Protein AF-A0A1I0BND4-F1 (afdb_monomer)

InterPro domains:
  IPR012899 LTXXQ motif family protein [PF07813] (40-132)
  IPR012899 LTXXQ motif family protein [cd09916] (47-137)
  IPR052211 Cpx two-component system auxiliary protein [PTHR38102] (16-148)

Structure (mmCIF, N/CA/C/O backbone):
data_AF-A0A1I0BND4-F1
#
_entry.id   AF-A0A1I0BND4-F1
#
loop_
_atom_site.group_PDB
_atom_site.id
_atom_site.type_symbol
_atom_site.label_atom_id
_atom_site.label_alt_id
_atom_site.label_comp_id
_atom_site.label_asym_id
_atom_site.label_entity_id
_atom_site.label_seq_id
_atom_site.pdbx_PDB_ins_code
_atom_site.Cartn_x
_atom_site.Cartn_y
_atom_site.Cartn_z
_atom_site.occupancy
_atom_site.B_iso_or_equiv
_atom_site.auth_seq_id
_atom_site.auth_comp_id
_atom_site.auth_asym_id
_atom_site.auth_atom_id
_atom_site.pdbx_PDB_model_num
ATOM 1 N N . MET A 1 1 ? -29.023 11.614 -77.240 1.00 37.38 1 MET A N 1
ATOM 2 C CA . MET A 1 1 ? -27.931 11.184 -78.139 1.00 37.38 1 MET A CA 1
ATOM 3 C C . MET A 1 1 ? -26.670 10.952 -77.318 1.00 37.38 1 MET A C 1
ATOM 5 O O . MET A 1 1 ? -26.301 11.817 -76.537 1.00 37.38 1 MET A O 1
ATOM 9 N N . ASN A 1 2 ? -26.116 9.746 -77.464 1.00 41.25 2 ASN A N 1
ATOM 10 C CA . ASN A 1 2 ? -24.933 9.118 -76.857 1.00 41.25 2 ASN A CA 1
ATOM 11 C C . ASN A 1 2 ? -23.891 10.018 -76.188 1.00 41.25 2 ASN A C 1
ATOM 13 O O . ASN A 1 2 ? -23.375 10.899 -76.868 1.00 41.25 2 ASN A O 1
ATOM 17 N N . ARG A 1 3 ? -23.428 9.614 -74.988 1.00 43.03 3 ARG A N 1
ATOM 18 C CA . ARG A 1 3 ? -22.003 9.310 -74.692 1.00 43.03 3 ARG A CA 1
ATOM 19 C C . ARG A 1 3 ? -21.940 8.173 -73.655 1.00 43.03 3 ARG A C 1
ATOM 21 O O . ARG A 1 3 ? -22.439 8.327 -72.553 1.00 43.03 3 ARG A O 1
ATOM 28 N N . LEU A 1 4 ? -21.655 6.941 -74.079 1.00 47.56 4 LEU A N 1
ATOM 29 C CA . LEU A 1 4 ? -20.320 6.322 -74.171 1.00 47.56 4 LEU A CA 1
ATOM 30 C C . LEU A 1 4 ? -19.657 6.083 -72.806 1.00 47.56 4 LEU A C 1
ATOM 32 O O . LEU A 1 4 ? -19.003 6.951 -72.238 1.00 47.56 4 LEU A O 1
ATOM 36 N N . VAL A 1 5 ? -19.818 4.837 -72.359 1.00 50.41 5 VAL A N 1
ATOM 37 C CA . VAL A 1 5 ? -19.033 4.129 -71.345 1.00 50.41 5 VAL A CA 1
ATOM 38 C C . VAL A 1 5 ? -17.545 4.206 -71.689 1.00 50.41 5 VAL A C 1
ATOM 40 O O . VAL A 1 5 ? -17.165 3.860 -72.810 1.00 50.41 5 VAL A O 1
ATOM 43 N N . LYS A 1 6 ? -16.697 4.566 -70.717 1.00 53.81 6 LYS A N 1
ATOM 44 C CA . LYS A 1 6 ? -15.303 4.106 -70.670 1.00 53.81 6 LYS A CA 1
ATOM 45 C C . LYS A 1 6 ? -14.917 3.698 -69.251 1.00 53.81 6 LYS A C 1
ATOM 47 O O . LYS A 1 6 ? -15.245 4.356 -68.272 1.00 53.81 6 LYS A O 1
ATOM 52 N N . PHE A 1 7 ? -14.277 2.542 -69.228 1.00 48.72 7 PHE A N 1
ATOM 53 C CA . PHE A 1 7 ? -13.986 1.652 -68.123 1.00 48.72 7 PHE A CA 1
ATOM 54 C C . PHE A 1 7 ? -12.947 2.184 -67.124 1.00 48.72 7 PHE A C 1
ATOM 56 O O . PHE A 1 7 ? -11.954 2.790 -67.508 1.00 48.72 7 PHE A O 1
ATOM 63 N N . ALA A 1 8 ? -13.214 1.872 -65.853 1.00 46.59 8 ALA A N 1
ATOM 64 C CA . ALA A 1 8 ? -12.328 1.252 -64.865 1.00 46.59 8 ALA A CA 1
ATOM 65 C C . ALA A 1 8 ? -10.825 1.596 -64.869 1.00 46.59 8 ALA A C 1
ATOM 67 O O . ALA A 1 8 ? -10.080 1.169 -65.745 1.00 46.59 8 ALA A O 1
ATOM 68 N N . LEU A 1 9 ? -10.372 2.183 -63.757 1.00 44.44 9 LEU A N 1
ATOM 69 C CA . LEU A 1 9 ? -9.100 1.845 -63.109 1.00 44.44 9 LEU A CA 1
ATOM 70 C C . LEU A 1 9 ? -9.189 2.251 -61.629 1.00 44.44 9 LEU A C 1
ATOM 72 O O . LEU A 1 9 ? -9.041 3.415 -61.274 1.00 44.44 9 LEU A O 1
ATOM 76 N N . ILE A 1 10 ? -9.493 1.276 -60.772 1.00 52.19 10 ILE A N 1
ATOM 77 C CA . ILE A 1 10 ? -9.357 1.388 -59.317 1.00 52.19 10 ILE A CA 1
ATOM 78 C C . ILE A 1 10 ? -7.961 0.849 -58.988 1.00 52.19 10 ILE A C 1
ATOM 80 O O . ILE A 1 10 ? -7.744 -0.351 -59.172 1.00 52.19 10 ILE A O 1
ATOM 84 N N . PRO A 1 11 ? -7.000 1.663 -58.519 1.00 54.00 11 PRO A N 1
ATOM 85 C CA . PRO A 1 11 ? -5.817 1.118 -57.883 1.00 54.00 11 PRO A CA 1
ATOM 86 C C . PRO A 1 11 ? -6.214 0.584 -56.502 1.00 54.00 11 PRO A C 1
ATOM 88 O O . PRO A 1 11 ? -6.592 1.317 -55.591 1.00 54.00 11 PRO A O 1
ATOM 91 N N . THR A 1 12 ? -6.170 -0.739 -56.421 1.00 49.28 12 THR A N 1
ATOM 92 C CA . THR A 1 12 ? -6.198 -1.611 -55.247 1.00 49.28 12 THR A CA 1
ATOM 93 C C . THR A 1 12 ? -5.659 -0.956 -53.972 1.00 49.28 12 THR A C 1
ATOM 95 O O . THR A 1 12 ? -4.464 -0.679 -53.863 1.00 49.28 12 THR A O 1
ATOM 98 N N . ILE A 1 13 ? -6.535 -0.776 -52.981 1.00 58.84 13 ILE A N 1
ATOM 99 C CA . ILE A 1 13 ? -6.137 -0.502 -51.599 1.00 58.84 13 ILE A CA 1
ATOM 100 C C . ILE A 1 13 ? -5.416 -1.754 -51.107 1.00 58.84 13 ILE A C 1
ATOM 102 O O . ILE A 1 13 ? -6.009 -2.829 -51.026 1.00 58.84 13 ILE A O 1
ATOM 106 N N . LEU A 1 14 ? -4.123 -1.611 -50.830 1.00 46.97 14 LEU A N 1
ATOM 107 C CA . LEU A 1 14 ? -3.310 -2.610 -50.158 1.00 46.97 14 LEU A CA 1
ATOM 108 C C . LEU A 1 14 ? -3.936 -2.849 -48.778 1.00 46.97 14 LEU A C 1
ATOM 110 O O . LEU A 1 14 ? -3.736 -2.068 -47.851 1.00 46.97 14 LEU A O 1
ATOM 114 N N . THR A 1 15 ? -4.762 -3.886 -48.660 1.00 52.31 15 THR A N 1
ATOM 115 C CA . THR A 1 15 ? -5.324 -4.321 -47.384 1.00 52.31 15 THR A CA 1
ATOM 116 C C . THR A 1 15 ? -4.169 -4.809 -46.527 1.00 52.31 15 THR A C 1
ATOM 118 O O . THR A 1 15 ? -3.663 -5.917 -46.724 1.00 52.31 15 THR A O 1
ATOM 121 N N . THR A 1 16 ? -3.717 -3.975 -45.595 1.00 57.38 16 THR A N 1
ATOM 122 C CA . THR A 1 16 ? -2.862 -4.434 -44.511 1.00 57.38 16 THR A CA 1
ATOM 123 C C . THR A 1 16 ? -3.662 -5.459 -43.726 1.00 57.38 16 THR A C 1
ATOM 125 O O . THR A 1 16 ? -4.674 -5.153 -43.096 1.00 57.38 16 THR A O 1
ATOM 128 N N . LEU A 1 17 ? -3.230 -6.712 -43.828 1.00 49.19 17 LEU A N 1
ATOM 129 C CA . LEU A 1 17 ? -3.705 -7.789 -42.985 1.00 49.19 17 LEU A CA 1
ATOM 130 C C . LEU A 1 17 ? -3.295 -7.425 -41.554 1.00 49.19 17 LEU A C 1
ATOM 132 O O . LEU A 1 17 ? -2.153 -7.628 -41.144 1.00 49.19 17 LEU A O 1
ATOM 136 N N . THR A 1 18 ? -4.202 -6.799 -40.812 1.00 41.00 18 THR A N 1
ATOM 137 C CA . THR A 1 18 ? -4.052 -6.625 -39.373 1.00 41.00 18 THR A CA 1
ATOM 138 C C . THR A 1 18 ? -4.087 -8.013 -38.755 1.00 41.00 18 THR A C 1
ATOM 140 O O . THR A 1 18 ? -5.145 -8.623 -38.606 1.00 41.00 18 THR A O 1
ATOM 143 N N . PHE A 1 19 ? -2.908 -8.537 -38.441 1.00 41.75 19 PHE A N 1
ATOM 144 C CA . PHE A 1 19 ? -2.756 -9.746 -37.655 1.00 41.75 19 PHE A CA 1
ATOM 145 C C . PHE A 1 19 ? -3.067 -9.386 -36.197 1.00 41.75 19 PHE A C 1
ATOM 147 O O . PHE A 1 19 ? -2.197 -8.951 -35.446 1.00 41.75 19 PHE A O 1
ATOM 154 N N . SER A 1 20 ? -4.337 -9.486 -35.805 1.00 46.47 20 SER A N 1
ATOM 155 C CA . SER A 1 20 ? -4.718 -9.433 -34.396 1.00 46.47 20 SER A CA 1
ATOM 156 C C . SER A 1 20 ? -4.291 -10.743 -33.739 1.00 46.47 20 SER A C 1
ATOM 158 O O . SER A 1 20 ? -5.003 -11.740 -33.804 1.00 46.47 20 SER A O 1
ATOM 160 N N . VAL A 1 21 ? -3.123 -10.744 -33.094 1.00 43.16 21 VAL A N 1
ATOM 161 C CA . VAL A 1 21 ? -2.824 -11.737 -32.057 1.00 43.16 21 VAL A CA 1
ATOM 162 C C . VAL A 1 21 ? -3.738 -11.417 -30.881 1.00 43.16 21 VAL A C 1
ATOM 164 O O . VAL A 1 21 ? -3.447 -10.523 -30.089 1.00 43.16 21 VAL A O 1
ATOM 167 N N . LEU A 1 22 ? -4.858 -12.132 -30.763 1.00 44.25 22 LEU A N 1
ATOM 168 C CA . LEU A 1 22 ? -5.461 -12.327 -29.452 1.00 44.25 22 LEU A CA 1
ATOM 169 C C . LEU A 1 22 ? -4.547 -13.287 -28.697 1.00 44.25 22 LEU A C 1
ATOM 171 O O . LEU A 1 22 ? -4.604 -14.501 -28.871 1.00 44.25 22 LEU A O 1
ATOM 175 N N . ALA A 1 23 ? -3.658 -12.719 -27.887 1.00 45.69 23 ALA A N 1
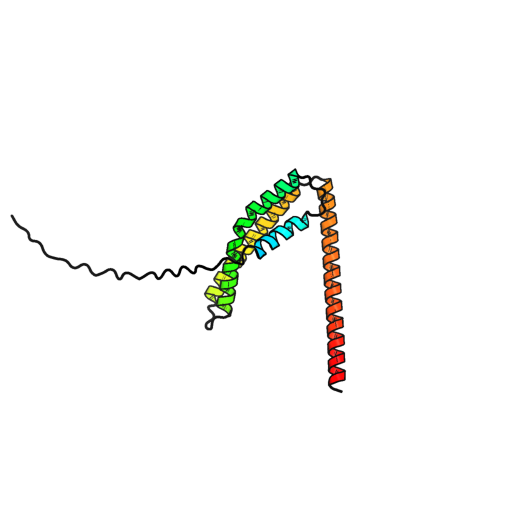ATOM 176 C CA . ALA A 1 23 ? -3.039 -13.462 -26.810 1.00 45.69 23 ALA A CA 1
ATOM 177 C C . ALA A 1 23 ? -4.139 -13.724 -25.776 1.00 45.69 23 ALA A C 1
ATOM 179 O O . ALA A 1 23 ? -4.435 -12.885 -24.928 1.00 45.69 23 ALA A O 1
ATOM 180 N N . GLU A 1 24 ? -4.779 -14.879 -25.893 1.00 41.66 24 GLU A N 1
ATOM 181 C CA . GLU A 1 24 ? -5.600 -15.456 -24.840 1.00 41.66 24 GLU A CA 1
ATOM 182 C C . GLU A 1 24 ? -4.634 -15.890 -23.731 1.00 41.66 24 GLU A C 1
ATOM 184 O O . GLU A 1 24 ? -4.078 -16.985 -23.727 1.00 41.66 24 GLU A O 1
ATOM 189 N N . THR A 1 25 ? -4.292 -14.952 -22.848 1.00 40.81 25 THR A N 1
ATOM 190 C CA . THR A 1 25 ? -3.496 -15.269 -21.667 1.00 40.81 25 THR A CA 1
ATOM 191 C C . THR A 1 25 ? -4.434 -15.805 -20.603 1.00 40.81 25 THR A C 1
ATOM 193 O O . THR A 1 25 ? -5.203 -15.038 -20.018 1.00 40.81 25 THR A O 1
ATOM 196 N N . ASP A 1 26 ? -4.332 -17.104 -20.335 1.00 39.91 26 ASP A N 1
ATOM 197 C CA . ASP A 1 26 ? -4.921 -17.756 -19.172 1.00 39.91 26 ASP A CA 1
ATOM 198 C C . ASP A 1 26 ? -4.649 -16.935 -17.907 1.00 39.91 26 ASP A C 1
ATOM 200 O O . ASP A 1 26 ? -3.520 -16.801 -17.417 1.00 39.91 26 ASP A O 1
ATOM 204 N N . ASN A 1 27 ? -5.716 -16.337 -17.382 1.00 46.84 27 ASN A N 1
ATOM 205 C CA . ASN A 1 27 ? -5.679 -15.383 -16.286 1.00 46.84 27 ASN A CA 1
ATOM 206 C C . ASN A 1 27 ? -5.619 -16.094 -14.921 1.00 46.84 27 ASN A C 1
ATOM 208 O O . ASN A 1 27 ? -6.435 -15.867 -14.037 1.00 46.84 27 ASN A O 1
ATOM 212 N N . MET A 1 28 ? -4.641 -16.978 -14.732 1.00 40.59 28 MET A N 1
ATOM 213 C CA . MET A 1 28 ? -4.466 -17.799 -13.521 1.00 40.59 28 MET A CA 1
ATOM 214 C C . MET A 1 28 ? -3.491 -17.165 -12.502 1.00 40.59 28 MET A C 1
ATOM 216 O O . MET A 1 28 ? -2.734 -17.854 -11.819 1.00 40.59 28 MET A O 1
ATOM 220 N N . GLY A 1 29 ? -3.470 -15.829 -12.399 1.00 44.16 29 GLY A N 1
ATOM 221 C CA . GLY A 1 29 ? -2.564 -15.091 -11.498 1.00 44.16 29 GLY A CA 1
ATOM 222 C C . GLY A 1 29 ? -3.178 -13.906 -10.743 1.00 44.16 29 GLY A C 1
ATOM 223 O O . GLY A 1 29 ? -2.551 -13.387 -9.817 1.00 44.16 29 GLY A O 1
ATOM 224 N N . VAL A 1 30 ? -4.395 -13.486 -11.098 1.00 45.50 30 VAL A N 1
ATOM 225 C CA . VAL A 1 30 ? -5.028 -12.255 -10.590 1.00 45.50 30 VAL A CA 1
ATOM 226 C C . VAL A 1 30 ? -5.588 -12.410 -9.172 1.00 45.50 30 VAL A C 1
ATOM 228 O O . VAL A 1 30 ? -5.419 -11.510 -8.342 1.00 45.50 30 VAL A O 1
ATOM 231 N N . ASP A 1 31 ? -6.127 -13.582 -8.829 1.00 47.31 31 ASP A N 1
ATOM 232 C CA . ASP A 1 31 ? -6.753 -13.814 -7.519 1.00 47.31 31 ASP A CA 1
ATOM 233 C C . ASP A 1 31 ? -5.790 -13.621 -6.346 1.00 47.31 31 ASP A C 1
ATOM 235 O O . ASP A 1 31 ? -6.129 -13.031 -5.316 1.00 47.31 31 ASP A O 1
ATOM 239 N N . ARG A 1 32 ? -4.536 -14.057 -6.501 1.00 49.28 32 ARG A N 1
ATOM 240 C CA . ARG A 1 32 ? -3.580 -14.110 -5.386 1.00 49.28 32 ARG A CA 1
ATOM 241 C C . ARG A 1 32 ? -3.097 -12.724 -4.936 1.00 49.28 32 ARG A C 1
ATOM 243 O O . ARG A 1 32 ? -2.586 -12.588 -3.821 1.00 49.28 32 ARG A O 1
ATOM 250 N N . GLN A 1 33 ? -3.212 -11.697 -5.781 1.00 47.31 33 GLN A N 1
ATOM 251 C CA . GLN A 1 33 ? -2.605 -10.384 -5.536 1.00 47.31 33 GLN A CA 1
ATOM 252 C C . GLN A 1 33 ? -3.622 -9.304 -5.146 1.00 47.31 33 GLN A C 1
ATOM 254 O O . GLN A 1 33 ? -3.303 -8.506 -4.257 1.00 47.31 33 GLN A O 1
ATOM 259 N N . ILE A 1 34 ? -4.844 -9.354 -5.696 1.00 48.81 34 ILE A N 1
ATOM 260 C CA . ILE A 1 34 ? -5.994 -8.567 -5.210 1.00 48.81 34 ILE A CA 1
ATOM 261 C C . ILE A 1 34 ? -6.246 -8.893 -3.732 1.00 48.81 34 ILE A C 1
ATOM 263 O O . ILE A 1 34 ? -6.259 -7.994 -2.885 1.00 48.81 34 ILE A O 1
ATOM 267 N N . HIS A 1 35 ? -6.257 -10.186 -3.389 1.00 50.38 35 HIS A N 1
ATOM 268 C CA . HIS A 1 35 ? -6.411 -10.649 -2.009 1.00 50.38 35 HIS A CA 1
ATOM 269 C C . HIS A 1 35 ? -5.329 -10.087 -1.067 1.00 50.38 35 HIS A C 1
ATOM 271 O O . HIS A 1 35 ? -5.615 -9.727 0.072 1.00 50.38 35 HIS A O 1
ATOM 277 N N . LYS A 1 36 ? -4.071 -9.929 -1.511 1.00 52.25 36 LYS A N 1
ATOM 278 C CA . LYS A 1 36 ? -2.984 -9.430 -0.639 1.00 52.25 36 LYS A CA 1
ATOM 279 C C . LYS A 1 36 ? -3.122 -7.952 -0.257 1.00 52.25 36 LYS A C 1
ATOM 281 O O . LYS A 1 36 ? -2.670 -7.574 0.828 1.00 52.25 36 LYS A O 1
ATOM 286 N N . HIS A 1 37 ? -3.677 -7.106 -1.128 1.00 53.44 37 HIS A N 1
ATOM 287 C CA . HIS A 1 37 ? -3.854 -5.677 -0.832 1.00 53.44 37 HIS A CA 1
ATOM 288 C C . HIS A 1 37 ? -5.077 -5.412 0.045 1.00 53.44 37 HIS A C 1
ATOM 290 O O . HIS A 1 37 ? -4.965 -4.613 0.980 1.00 53.44 37 HIS A O 1
ATOM 296 N N . GLN A 1 38 ? -6.176 -6.124 -0.217 1.00 55.62 38 GLN A N 1
ATOM 297 C CA . GLN A 1 38 ? -7.412 -6.103 0.571 1.00 55.62 38 GLN A CA 1
ATOM 298 C C . GLN A 1 38 ? -7.128 -6.446 2.037 1.00 55.62 38 GLN A C 1
ATOM 300 O O . GLN A 1 38 ? -7.283 -5.620 2.938 1.00 55.62 38 GLN A O 1
ATOM 305 N N . VAL A 1 39 ? -6.454 -7.580 2.230 1.00 58.50 39 VAL A N 1
ATOM 306 C CA . VAL A 1 39 ? -6.077 -8.115 3.540 1.00 58.50 39 VAL A CA 1
ATOM 307 C C . VAL A 1 39 ? -5.197 -7.154 4.355 1.00 58.50 39 VAL A C 1
ATOM 309 O O . VAL A 1 39 ? -5.150 -7.239 5.582 1.00 58.50 39 VAL A O 1
ATOM 312 N N . LYS A 1 40 ? -4.481 -6.212 3.723 1.00 70.06 40 LYS A N 1
ATOM 313 C CA . LYS A 1 40 ? -3.640 -5.246 4.450 1.00 70.06 40 LYS A CA 1
ATOM 314 C C . LYS A 1 40 ? -4.439 -4.082 5.043 1.00 70.06 40 LYS A C 1
ATOM 316 O O . LYS A 1 40 ? -3.995 -3.537 6.053 1.00 70.06 40 LYS A O 1
ATOM 321 N N . ILE A 1 41 ? -5.546 -3.672 4.420 1.00 73.69 41 ILE A N 1
ATOM 322 C CA . ILE A 1 41 ? -6.419 -2.624 4.973 1.00 73.69 41 ILE A CA 1
ATOM 323 C C . ILE A 1 41 ? -7.282 -3.219 6.082 1.00 73.69 41 ILE A C 1
ATOM 325 O O . ILE A 1 41 ? -7.295 -2.658 7.175 1.00 73.69 41 ILE A O 1
ATOM 329 N N . ASP A 1 42 ? -7.849 -4.405 5.863 1.00 72.75 42 ASP A N 1
ATOM 330 C CA . ASP A 1 42 ? -8.641 -5.116 6.874 1.00 72.75 42 ASP A CA 1
ATOM 331 C C . ASP A 1 42 ? -7.840 -5.343 8.158 1.00 72.75 42 ASP A C 1
ATOM 333 O O . ASP A 1 42 ? -8.273 -5.001 9.256 1.00 72.75 42 ASP A O 1
ATOM 337 N N . ARG A 1 43 ? -6.590 -5.808 8.030 1.00 78.25 43 ARG A N 1
ATOM 338 C CA . ARG A 1 43 ? -5.691 -5.981 9.183 1.00 78.25 43 ARG A CA 1
ATOM 339 C C . ARG A 1 43 ? -5.333 -4.682 9.904 1.00 78.25 43 ARG A C 1
ATOM 341 O O . ARG A 1 43 ? -4.874 -4.751 11.040 1.00 78.25 43 ARG A O 1
ATOM 348 N N . MET A 1 44 ? -5.456 -3.519 9.262 1.00 81.12 44 MET A N 1
ATOM 349 C CA . MET A 1 44 ? -5.150 -2.237 9.903 1.00 81.12 44 MET A CA 1
ATOM 350 C C . MET A 1 44 ? -6.218 -1.887 10.944 1.00 81.12 44 MET A C 1
ATOM 352 O O . MET A 1 44 ? -5.870 -1.435 12.032 1.00 81.12 44 MET A O 1
ATOM 356 N N . PHE A 1 45 ? -7.485 -2.155 10.629 1.00 80.50 45 PHE A N 1
ATOM 357 C CA . PHE A 1 45 ? -8.625 -1.932 11.522 1.00 80.50 45 PHE A CA 1
ATOM 358 C C . PHE A 1 45 ? -8.990 -3.172 12.353 1.00 80.50 45 PHE A C 1
ATOM 360 O O . PHE A 1 45 ? -9.763 -3.076 13.302 1.00 80.50 45 PHE A O 1
ATOM 367 N N . ALA A 1 46 ? -8.392 -4.328 12.053 1.00 72.19 46 ALA A N 1
ATOM 368 C CA . ALA A 1 46 ? -8.503 -5.521 12.881 1.00 72.19 46 ALA A CA 1
ATOM 369 C C . ALA A 1 46 ? -7.999 -5.251 14.309 1.00 72.19 46 ALA A C 1
ATOM 371 O O . ALA A 1 46 ? -6.890 -4.733 14.498 1.00 72.19 46 ALA A O 1
ATOM 372 N N . GLY A 1 47 ? -8.814 -5.641 15.291 1.00 74.12 47 GLY A N 1
ATOM 373 C CA . GLY A 1 47 ? -8.593 -5.390 16.717 1.00 74.12 47 GLY A CA 1
ATOM 374 C C . GLY A 1 47 ? -9.434 -4.244 17.284 1.00 74.12 47 GLY A C 1
ATOM 375 O O . GLY A 1 47 ? -9.498 -4.106 18.499 1.00 74.12 47 GLY A O 1
ATOM 376 N N . LEU A 1 48 ? -10.108 -3.462 16.434 1.00 83.19 48 LEU A N 1
ATOM 377 C CA . LEU A 1 48 ? -11.174 -2.569 16.882 1.00 83.19 48 LEU A CA 1
ATOM 378 C C . LEU A 1 48 ? -12.459 -3.373 17.103 1.00 83.19 48 LEU A C 1
ATOM 380 O O . LEU A 1 48 ? -12.789 -4.253 16.303 1.00 83.19 48 LEU A O 1
ATOM 384 N N . ASN A 1 49 ? -13.211 -3.030 18.149 1.00 82.94 49 ASN A N 1
ATOM 385 C CA . ASN A 1 49 ? -14.565 -3.541 18.375 1.00 82.94 49 ASN A CA 1
ATOM 386 C C . ASN A 1 49 ? -15.535 -2.863 17.393 1.00 82.94 49 ASN A C 1
ATOM 388 O O . ASN A 1 49 ? -16.313 -1.993 17.779 1.00 82.94 49 ASN A O 1
ATOM 392 N N . LEU A 1 50 ? -15.406 -3.190 16.104 1.00 85.81 50 LEU A N 1
ATOM 393 C CA . LEU A 1 50 ? -16.267 -2.678 15.039 1.00 85.81 50 LEU A CA 1
ATOM 394 C C . LEU A 1 50 ? -17.640 -3.342 15.115 1.00 85.81 50 LEU A C 1
ATOM 396 O O . LEU A 1 50 ? -17.718 -4.560 15.301 1.00 85.81 50 LEU A O 1
ATOM 400 N N . THR A 1 51 ? -18.698 -2.559 14.912 1.00 87.25 51 THR A N 1
ATOM 401 C CA . THR A 1 51 ? -20.049 -3.110 14.753 1.00 87.25 51 THR A CA 1
ATOM 402 C C . THR A 1 51 ? -20.159 -3.880 13.435 1.00 87.25 51 THR A C 1
ATOM 404 O O . THR A 1 51 ? -19.334 -3.711 12.528 1.00 87.25 51 THR A O 1
ATOM 407 N N . GLU A 1 52 ? -21.166 -4.741 13.306 1.00 86.62 52 GLU A N 1
ATOM 408 C CA . GLU A 1 52 ? -21.377 -5.497 12.066 1.00 86.62 52 GLU A CA 1
ATOM 409 C C . GLU A 1 52 ? -21.690 -4.565 10.886 1.00 86.62 52 GLU A C 1
ATOM 411 O O . GLU A 1 52 ? -21.183 -4.774 9.784 1.00 86.62 52 GLU A O 1
ATOM 416 N N . GLU A 1 53 ? -22.403 -3.464 11.130 1.00 87.69 53 GLU A N 1
ATOM 417 C CA . GLU A 1 53 ? -22.682 -2.433 10.127 1.00 87.69 53 GLU A CA 1
ATOM 418 C C . GLU A 1 53 ? -21.391 -1.737 9.671 1.00 87.69 53 GLU A C 1
ATOM 420 O O . GLU A 1 53 ? -21.170 -1.555 8.472 1.00 87.69 53 GLU A O 1
ATOM 425 N N . GLN A 1 54 ? -20.493 -1.401 10.608 1.00 86.44 54 GLN A N 1
ATOM 426 C CA . GLN A 1 54 ? -19.185 -0.824 10.280 1.00 86.44 54 GLN A CA 1
ATOM 427 C C . GLN A 1 54 ? -18.348 -1.801 9.444 1.00 86.44 54 GLN A C 1
ATOM 429 O O . GLN A 1 54 ? -17.747 -1.397 8.450 1.00 86.44 54 GLN A O 1
ATOM 434 N N . LYS A 1 55 ? -18.318 -3.092 9.801 1.00 87.31 55 LYS A N 1
ATOM 435 C CA . LYS A 1 55 ? -17.581 -4.116 9.041 1.00 87.31 55 LYS A CA 1
ATOM 436 C C . LYS A 1 55 ? -18.119 -4.270 7.620 1.00 87.31 55 LYS A C 1
ATOM 438 O O . LYS A 1 55 ? -17.324 -4.336 6.683 1.00 87.31 55 LYS A O 1
ATOM 443 N N . GLN A 1 56 ? -19.442 -4.297 7.453 1.00 87.25 56 GLN A N 1
ATOM 444 C CA . GLN A 1 56 ? -20.079 -4.384 6.138 1.00 87.25 56 GLN A CA 1
ATOM 445 C C . GLN A 1 56 ? -19.770 -3.153 5.280 1.00 87.25 56 GLN A C 1
ATOM 447 O O . GLN A 1 56 ? -19.339 -3.306 4.137 1.00 87.25 56 GLN A O 1
ATOM 452 N N . ALA A 1 57 ? -19.894 -1.946 5.843 1.00 86.38 57 ALA A N 1
ATOM 453 C CA . ALA A 1 57 ? -19.563 -0.704 5.144 1.00 86.38 57 ALA A CA 1
ATOM 454 C C . ALA A 1 57 ? -18.089 -0.669 4.707 1.00 86.38 57 ALA A C 1
ATOM 456 O O . ALA A 1 57 ? -17.780 -0.343 3.562 1.00 86.38 57 ALA A O 1
ATOM 457 N N . ILE A 1 58 ? -17.172 -1.070 5.592 1.00 87.00 58 ILE A N 1
ATOM 458 C CA . ILE A 1 58 ? -15.739 -1.146 5.287 1.00 87.00 58 ILE A CA 1
ATOM 459 C C . ILE A 1 58 ? -15.472 -2.167 4.175 1.00 87.00 58 ILE A C 1
ATOM 461 O O . ILE A 1 58 ? -14.742 -1.864 3.232 1.00 87.00 58 ILE A O 1
ATOM 465 N N . SER A 1 59 ? -16.071 -3.357 4.254 1.00 85.75 59 SER A N 1
ATOM 466 C CA . SER A 1 59 ? -15.897 -4.402 3.241 1.00 85.75 59 SER A CA 1
ATOM 467 C C . SER A 1 59 ? -16.381 -3.945 1.862 1.00 85.75 59 SER A C 1
ATOM 469 O O . SER A 1 59 ? -15.653 -4.107 0.881 1.00 85.75 59 SER A O 1
ATOM 471 N N . ALA A 1 60 ? -17.545 -3.290 1.795 1.00 86.12 60 ALA A N 1
ATOM 472 C CA . ALA A 1 60 ? -18.094 -2.739 0.559 1.00 86.12 60 ALA A CA 1
ATOM 473 C C . ALA A 1 60 ? -17.172 -1.672 -0.061 1.00 86.12 60 ALA A C 1
ATOM 475 O O . ALA A 1 60 ? -16.807 -1.787 -1.232 1.00 86.12 60 ALA A O 1
ATOM 476 N N . LEU A 1 61 ? -16.705 -0.701 0.739 1.00 84.38 61 LEU A N 1
ATOM 477 C CA . LEU A 1 61 ? -15.767 0.344 0.291 1.00 84.38 61 LEU A CA 1
ATOM 478 C C . LEU A 1 61 ? -14.455 -0.237 -0.255 1.00 84.38 61 LEU A C 1
ATOM 480 O O . LEU A 1 61 ? -13.846 0.296 -1.186 1.00 84.38 61 LEU A O 1
ATOM 484 N N . ILE A 1 62 ? -13.990 -1.334 0.341 1.00 82.62 62 ILE A N 1
ATOM 485 C CA . ILE A 1 62 ? -12.769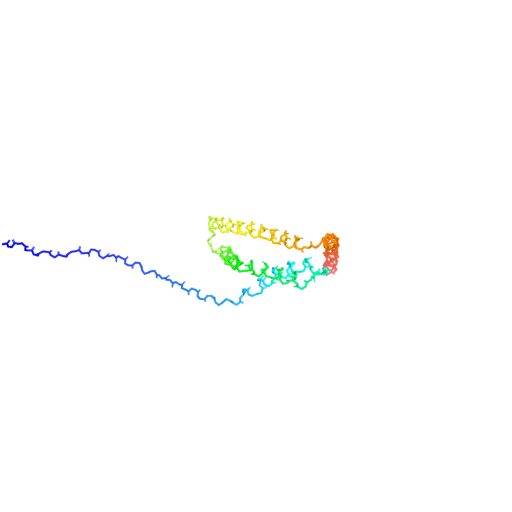 -2.013 -0.081 1.00 82.62 62 ILE A CA 1
ATOM 486 C C . ILE A 1 62 ? -12.998 -2.804 -1.378 1.00 82.62 62 ILE A C 1
ATOM 488 O O . ILE A 1 62 ? -12.134 -2.780 -2.259 1.00 82.62 62 ILE A O 1
ATOM 492 N N . GLN A 1 63 ? -14.125 -3.509 -1.504 1.00 79.88 63 GLN A N 1
ATOM 493 C CA . GLN A 1 63 ? -14.470 -4.284 -2.700 1.00 79.88 63 GLN A CA 1
ATOM 494 C C . GLN A 1 63 ? -14.670 -3.393 -3.928 1.00 79.88 63 GLN A C 1
ATOM 496 O O . GLN A 1 63 ? -14.127 -3.706 -4.987 1.00 79.88 63 GLN A O 1
ATOM 501 N N . GLU A 1 64 ? -15.352 -2.255 -3.778 1.00 78.38 64 GLU A N 1
ATOM 502 C CA . GLU A 1 64 ? -15.549 -1.278 -4.855 1.00 78.38 64 GLU A CA 1
ATOM 503 C C . GLU A 1 64 ? -14.210 -0.874 -5.500 1.00 78.38 64 GLU A C 1
ATOM 505 O O . GLU A 1 64 ? -14.064 -0.859 -6.723 1.00 78.38 64 GLU A O 1
ATOM 510 N N . ARG A 1 65 ? -13.179 -0.657 -4.673 1.00 72.94 65 ARG A N 1
ATOM 511 C CA . ARG A 1 65 ? -11.844 -0.207 -5.109 1.00 72.94 65 ARG A CA 1
ATOM 512 C C . ARG A 1 65 ? -10.901 -1.335 -5.532 1.00 72.94 65 ARG A C 1
ATOM 514 O O . ARG A 1 65 ? -9.820 -1.066 -6.060 1.00 72.94 65 ARG A O 1
ATOM 521 N N . ALA A 1 66 ? -11.265 -2.597 -5.309 1.00 68.94 66 ALA A N 1
ATOM 522 C CA . ALA A 1 66 ? -10.445 -3.746 -5.698 1.00 68.94 66 ALA A CA 1
ATOM 523 C C . ALA A 1 66 ? -10.447 -3.977 -7.222 1.00 68.94 66 ALA A C 1
ATOM 525 O O . ALA A 1 66 ? -9.448 -4.433 -7.781 1.00 68.94 66 ALA A O 1
ATOM 526 N N . THR A 1 67 ? -11.529 -3.596 -7.904 1.00 61.75 67 THR A N 1
ATOM 527 C CA . THR A 1 67 ? -11.740 -3.817 -9.347 1.00 61.75 67 THR A CA 1
ATOM 528 C C . THR A 1 67 ? -10.755 -3.053 -10.248 1.00 61.75 67 THR A C 1
ATOM 530 O O . THR A 1 67 ? -10.456 -3.496 -11.355 1.00 61.75 67 THR A O 1
ATOM 533 N N . GLN A 1 68 ? -10.157 -1.960 -9.762 1.00 60.38 68 GLN A N 1
ATOM 534 C CA . GLN A 1 68 ? -9.246 -1.097 -10.531 1.00 60.38 68 GLN A CA 1
ATOM 535 C C . GLN A 1 68 ? -7.771 -1.568 -10.536 1.00 60.38 68 GLN A C 1
ATOM 537 O O . GLN A 1 68 ? -6.912 -0.945 -11.162 1.00 60.38 68 GLN A O 1
ATOM 542 N N . GLN A 1 69 ? -7.424 -2.669 -9.853 1.00 60.50 69 GLN A N 1
ATOM 543 C CA . GLN A 1 69 ? -6.019 -3.078 -9.653 1.00 60.50 69 GLN A CA 1
ATOM 544 C C . GLN A 1 69 ? -5.400 -3.946 -10.768 1.00 60.50 69 GLN A C 1
ATOM 546 O O . GLN A 1 69 ? -4.176 -4.118 -10.772 1.00 60.50 69 GLN A O 1
ATOM 551 N N . ASN A 1 70 ? -6.186 -4.451 -11.724 1.00 58.62 70 ASN A N 1
ATOM 552 C CA . ASN A 1 70 ? -5.729 -5.444 -12.713 1.00 58.62 70 ASN A CA 1
ATOM 553 C C . ASN A 1 70 ? -4.629 -4.942 -13.663 1.00 58.62 70 ASN A C 1
ATOM 555 O O . ASN A 1 70 ? -3.703 -5.684 -13.978 1.00 58.62 70 ASN A O 1
ATOM 559 N N . GLN A 1 71 ? -4.635 -3.654 -14.010 1.00 61.16 71 GLN A N 1
ATOM 560 C CA . GLN A 1 71 ? -3.697 -3.057 -14.973 1.00 61.16 71 GLN A CA 1
ATOM 561 C C . GLN A 1 71 ? -2.215 -3.071 -14.524 1.00 61.16 71 GLN A C 1
ATOM 563 O O . GLN A 1 71 ? -1.331 -2.699 -15.285 1.00 61.16 71 GLN A O 1
ATOM 568 N N . GLN A 1 72 ? -1.896 -3.430 -13.270 1.00 63.22 72 GLN A N 1
ATOM 569 C CA . GLN A 1 72 ? -0.519 -3.378 -12.747 1.00 63.22 72 GLN A CA 1
ATOM 570 C C . GLN A 1 72 ? 0.363 -4.551 -13.196 1.00 63.22 72 GLN A C 1
ATOM 572 O O . GLN A 1 72 ? 1.590 -4.412 -13.261 1.00 63.22 72 GLN A O 1
ATOM 577 N N . LEU A 1 73 ? -0.234 -5.727 -13.401 1.00 63.88 73 LEU A N 1
ATOM 578 C CA . LEU A 1 73 ? 0.522 -6.930 -13.752 1.00 63.88 73 LEU A CA 1
ATOM 579 C C . LEU A 1 73 ? 1.110 -6.801 -15.154 1.00 63.88 73 LEU A C 1
ATOM 581 O O . LEU A 1 73 ? 2.269 -7.159 -15.361 1.00 63.88 73 LEU A O 1
ATOM 585 N N . ASP A 1 74 ? 0.355 -6.189 -16.058 1.00 71.38 74 ASP A N 1
ATOM 586 C CA . ASP A 1 74 ? 0.740 -6.029 -17.455 1.00 71.38 74 ASP A CA 1
ATOM 587 C C . ASP A 1 74 ? 1.927 -5.070 -17.596 1.00 71.38 74 ASP A C 1
ATOM 589 O O . ASP A 1 74 ? 2.908 -5.395 -18.262 1.00 71.38 74 ASP A O 1
ATOM 593 N N . THR A 1 75 ? 1.933 -3.952 -16.858 1.00 75.62 75 THR A N 1
ATOM 594 C CA . THR A 1 75 ? 3.067 -3.010 -16.867 1.00 75.62 75 THR A CA 1
ATOM 595 C C . THR A 1 75 ? 4.346 -3.624 -16.292 1.00 75.62 75 THR A C 1
ATOM 597 O O . THR A 1 75 ? 5.432 -3.369 -16.802 1.00 75.62 75 THR A O 1
ATOM 600 N N . ARG A 1 76 ? 4.257 -4.445 -15.231 1.00 80.44 76 ARG A N 1
ATOM 601 C CA . ARG A 1 76 ? 5.450 -5.110 -14.667 1.00 80.44 76 ARG A CA 1
ATOM 602 C C . ARG A 1 76 ? 6.047 -6.116 -15.644 1.00 80.44 76 ARG A C 1
ATOM 604 O O . ARG A 1 76 ? 7.254 -6.085 -15.854 1.00 80.44 76 ARG A O 1
ATOM 611 N N . LYS A 1 77 ? 5.204 -6.948 -16.261 1.00 84.31 77 LYS A N 1
ATOM 612 C CA . LYS A 1 77 ? 5.631 -7.907 -17.286 1.00 84.31 77 LYS A CA 1
ATOM 613 C C . LYS A 1 77 ? 6.263 -7.198 -18.485 1.00 84.31 77 LYS A C 1
ATOM 615 O O . LYS A 1 77 ? 7.289 -7.651 -18.975 1.00 84.31 77 LYS A O 1
ATOM 620 N N . ALA A 1 78 ? 5.701 -6.067 -18.918 1.00 84.56 78 ALA A N 1
ATOM 621 C CA . ALA A 1 78 ? 6.262 -5.269 -20.008 1.00 84.56 78 ALA A CA 1
ATOM 622 C C . ALA A 1 78 ? 7.662 -4.723 -19.674 1.00 84.56 78 ALA A C 1
ATOM 624 O O . ALA A 1 78 ? 8.569 -4.817 -20.497 1.00 84.56 78 ALA A O 1
ATOM 625 N N . ILE A 1 79 ? 7.863 -4.212 -18.453 1.00 86.50 79 ILE A N 1
ATOM 626 C CA . ILE A 1 79 ? 9.180 -3.744 -17.991 1.00 86.50 79 ILE A CA 1
ATOM 627 C C . ILE A 1 79 ? 10.181 -4.906 -17.914 1.00 86.50 79 ILE A C 1
ATOM 629 O O . ILE A 1 79 ? 11.309 -4.767 -18.383 1.00 86.50 79 ILE A O 1
ATOM 633 N N . GLU A 1 80 ? 9.782 -6.051 -17.352 1.00 88.12 80 GLU A N 1
ATOM 634 C CA . GLU A 1 80 ? 10.635 -7.248 -17.277 1.00 88.12 80 GLU A CA 1
ATOM 635 C C . GLU A 1 80 ? 11.017 -7.756 -18.673 1.00 88.12 80 GLU A C 1
ATOM 637 O O . GLU A 1 80 ? 12.187 -8.032 -18.932 1.00 88.12 80 GLU A O 1
ATOM 642 N N . SER A 1 81 ? 10.061 -7.798 -19.603 1.00 89.12 81 SER A N 1
ATOM 643 C CA . SER A 1 81 ? 10.310 -8.184 -20.993 1.00 89.12 81 SER A CA 1
ATOM 644 C C . SER A 1 81 ? 11.261 -7.222 -21.703 1.00 89.12 81 SER A C 1
ATOM 646 O O . SER A 1 81 ? 12.085 -7.667 -22.498 1.00 89.12 81 SER A O 1
ATOM 648 N N . LEU A 1 82 ? 11.160 -5.916 -21.438 1.00 91.06 82 LEU A N 1
ATOM 649 C CA . LEU A 1 82 ? 12.065 -4.922 -22.012 1.00 91.06 82 LEU A CA 1
ATOM 650 C C . LEU A 1 82 ? 13.488 -5.076 -21.459 1.00 91.06 82 LEU A C 1
ATOM 652 O O . LEU A 1 82 ? 14.453 -4.986 -22.215 1.00 91.06 82 LEU A O 1
ATOM 656 N N . ALA A 1 83 ? 13.622 -5.363 -20.162 1.00 90.19 83 ALA A N 1
ATOM 657 C CA . ALA A 1 83 ? 14.914 -5.577 -19.511 1.00 90.19 83 ALA A CA 1
ATOM 658 C C . ALA A 1 83 ? 15.639 -6.841 -20.006 1.00 90.19 83 ALA A C 1
ATOM 660 O O . ALA A 1 83 ? 16.865 -6.863 -20.045 1.00 90.19 83 ALA A O 1
ATOM 661 N N . LEU A 1 84 ? 14.891 -7.881 -20.385 1.00 92.81 84 LEU A N 1
ATOM 662 C CA . LEU A 1 84 ? 15.432 -9.136 -20.920 1.00 92.81 84 LEU A CA 1
ATOM 663 C C . LEU A 1 84 ? 15.581 -9.132 -22.451 1.00 92.81 84 LEU A C 1
ATOM 665 O O . LEU A 1 84 ? 15.970 -10.144 -23.032 1.00 92.81 84 LEU A O 1
ATOM 669 N N . SER A 1 85 ? 15.251 -8.025 -23.118 1.00 92.44 85 SER A N 1
ATOM 670 C CA . SER A 1 85 ? 15.373 -7.918 -24.570 1.00 92.44 85 SER A CA 1
ATOM 671 C C . SER A 1 85 ? 16.833 -7.738 -25.004 1.00 92.44 85 SER A C 1
ATOM 673 O O . SER A 1 85 ? 17.624 -7.086 -24.327 1.00 92.44 85 SER A O 1
ATOM 675 N N . ASN A 1 86 ? 17.186 -8.284 -26.171 1.00 90.69 86 ASN A N 1
ATOM 676 C CA . ASN A 1 86 ? 18.540 -8.167 -26.728 1.00 90.69 86 ASN A CA 1
ATOM 677 C C . ASN A 1 86 ? 18.904 -6.723 -27.129 1.00 90.69 86 ASN A C 1
ATOM 679 O O . ASN A 1 86 ? 20.084 -6.397 -27.212 1.00 90.69 86 ASN A O 1
ATOM 683 N N . ASN A 1 87 ? 17.899 -5.872 -27.372 1.00 91.44 87 ASN A N 1
ATOM 684 C CA . ASN A 1 87 ? 18.056 -4.470 -27.756 1.00 91.44 87 ASN A CA 1
ATOM 685 C C . ASN A 1 87 ? 17.237 -3.594 -26.809 1.00 91.44 87 ASN A C 1
ATOM 687 O O . ASN A 1 87 ? 16.018 -3.487 -26.949 1.00 91.44 87 ASN A O 1
ATOM 691 N N . PHE A 1 88 ? 17.914 -2.958 -25.859 1.00 93.94 88 PHE A N 1
ATOM 692 C CA . PHE A 1 88 ? 17.255 -2.111 -24.876 1.00 93.94 88 PHE A CA 1
ATOM 693 C C . PHE A 1 88 ? 16.768 -0.796 -25.502 1.00 93.94 88 PHE A C 1
ATOM 695 O O . PHE A 1 88 ? 17.561 0.001 -26.001 1.00 93.94 88 PHE A O 1
ATOM 702 N N . ASP A 1 89 ? 15.458 -0.561 -25.442 1.00 93.69 89 ASP A N 1
ATOM 703 C CA . ASP A 1 89 ? 14.815 0.671 -25.905 1.00 93.69 89 ASP A CA 1
ATOM 704 C C . ASP A 1 89 ? 14.583 1.616 -24.714 1.00 93.69 89 ASP A C 1
ATOM 706 O O . ASP A 1 89 ? 13.619 1.480 -23.954 1.00 93.69 89 ASP A O 1
ATOM 710 N N . GLU A 1 90 ? 15.500 2.568 -24.528 1.00 93.19 90 GLU A N 1
ATOM 711 C CA . GLU A 1 90 ? 15.465 3.507 -23.401 1.00 93.19 90 GLU A CA 1
ATOM 712 C C . GLU A 1 90 ? 14.214 4.402 -23.415 1.00 93.19 90 GLU A C 1
ATOM 714 O O . GLU A 1 90 ? 13.676 4.727 -22.353 1.00 93.19 90 GLU A O 1
ATOM 719 N N . ALA A 1 91 ? 13.722 4.784 -24.599 1.00 93.50 91 ALA A N 1
ATOM 720 C CA . ALA A 1 91 ? 12.534 5.626 -24.724 1.00 93.50 91 ALA A CA 1
ATOM 721 C C . ALA A 1 91 ? 11.292 4.883 -24.214 1.00 93.50 91 ALA A C 1
ATOM 723 O O . ALA A 1 91 ? 10.589 5.390 -23.336 1.00 93.50 91 ALA A O 1
ATOM 724 N N . LYS A 1 92 ? 11.095 3.633 -24.654 1.00 90.94 92 LYS A N 1
ATOM 725 C CA . LYS A 1 92 ? 10.007 2.781 -24.144 1.00 90.94 92 LYS A CA 1
ATOM 726 C C . LYS A 1 92 ? 10.141 2.488 -22.655 1.00 90.94 92 LYS A C 1
ATOM 728 O O . LYS A 1 92 ? 9.136 2.439 -21.947 1.00 90.94 92 LYS A O 1
ATOM 733 N N . ALA A 1 93 ? 11.366 2.313 -22.152 1.00 91.38 93 ALA A N 1
ATOM 734 C CA . ALA A 1 93 ? 11.589 2.107 -20.722 1.00 91.38 93 ALA A CA 1
ATOM 735 C C . ALA A 1 93 ? 11.087 3.304 -19.904 1.00 91.38 93 ALA A C 1
ATOM 737 O O . ALA A 1 93 ? 10.378 3.119 -18.913 1.00 91.38 93 ALA A O 1
ATOM 738 N N . LYS A 1 94 ? 11.414 4.529 -20.333 1.00 93.56 94 LYS A N 1
ATOM 739 C CA . LYS A 1 94 ? 10.967 5.763 -19.672 1.00 93.56 94 LYS A CA 1
ATOM 740 C C . LYS A 1 94 ? 9.446 5.897 -19.683 1.00 93.56 94 LYS A C 1
ATOM 742 O O . LYS A 1 94 ? 8.876 6.193 -18.636 1.00 93.56 94 LYS A O 1
ATOM 747 N N . GLU A 1 95 ? 8.794 5.621 -20.810 1.00 91.56 95 GLU A N 1
ATOM 748 C CA . GLU A 1 95 ? 7.328 5.659 -20.918 1.00 91.56 95 GLU A CA 1
ATOM 749 C C . GLU A 1 95 ? 6.651 4.663 -19.966 1.00 91.56 95 GLU A C 1
ATOM 751 O O . GLU A 1 95 ? 5.758 5.037 -19.202 1.00 91.56 95 GLU A O 1
ATOM 756 N N . LEU A 1 96 ? 7.115 3.408 -19.941 1.00 88.56 96 LEU A N 1
ATOM 757 C CA . LEU A 1 96 ? 6.566 2.379 -19.052 1.00 88.56 96 LEU A CA 1
ATOM 758 C C . LEU A 1 96 ? 6.766 2.725 -17.570 1.00 88.56 96 LEU A C 1
ATOM 760 O O . LEU A 1 96 ? 5.862 2.515 -16.757 1.00 88.56 96 LEU A O 1
ATOM 764 N N . ILE A 1 97 ? 7.932 3.267 -17.207 1.00 89.12 97 ILE A N 1
ATOM 765 C CA . ILE A 1 97 ? 8.224 3.704 -15.835 1.00 89.12 97 ILE A CA 1
ATOM 766 C C . ILE A 1 97 ? 7.333 4.886 -15.442 1.00 89.12 97 ILE A C 1
ATOM 768 O O . ILE A 1 97 ? 6.790 4.888 -14.334 1.00 89.12 97 ILE A O 1
ATOM 772 N N . GLN A 1 98 ? 7.149 5.861 -16.334 1.00 90.44 98 GLN A N 1
ATOM 773 C CA . GLN A 1 98 ? 6.305 7.029 -16.091 1.00 90.44 98 GLN A CA 1
ATOM 774 C C . GLN A 1 98 ? 4.843 6.621 -15.875 1.00 90.44 98 GLN A C 1
ATOM 776 O O . GLN A 1 98 ? 4.256 6.957 -14.844 1.00 90.44 98 GLN A O 1
ATOM 781 N N . ALA A 1 99 ? 4.290 5.792 -16.764 1.00 86.38 99 ALA A N 1
ATOM 782 C CA . ALA A 1 99 ? 2.941 5.251 -16.611 1.00 86.38 99 ALA A CA 1
ATOM 783 C C . ALA A 1 99 ? 2.793 4.464 -15.294 1.00 86.38 99 ALA A C 1
ATOM 785 O O . ALA A 1 99 ? 1.804 4.593 -14.564 1.00 86.38 99 ALA A O 1
ATOM 786 N N . GLN A 1 100 ? 3.813 3.680 -14.922 1.00 84.44 100 GLN A N 1
ATOM 787 C CA . GLN A 1 100 ? 3.817 2.966 -13.648 1.00 84.44 100 GLN A CA 1
ATOM 788 C C . GLN A 1 100 ? 3.831 3.923 -12.445 1.00 84.44 100 GLN A C 1
ATOM 790 O O . GLN A 1 100 ? 3.194 3.629 -11.425 1.00 84.44 100 GLN A O 1
ATOM 795 N N . ALA A 1 101 ? 4.564 5.035 -12.524 1.00 87.19 101 ALA A N 1
ATOM 796 C CA . ALA A 1 101 ? 4.643 6.040 -11.471 1.00 87.19 101 ALA A CA 1
ATOM 797 C C . ALA A 1 101 ? 3.292 6.738 -11.257 1.00 87.19 101 ALA A C 1
ATOM 799 O O . ALA A 1 101 ? 2.808 6.778 -10.123 1.00 87.19 101 ALA A O 1
ATOM 800 N N . GLU A 1 102 ? 2.632 7.178 -12.326 1.00 86.75 102 GLU A N 1
ATOM 801 C CA . GLU A 1 102 ? 1.301 7.806 -12.283 1.00 86.75 102 GLU A CA 1
ATOM 802 C C . GLU A 1 102 ? 0.250 6.863 -11.687 1.00 86.75 102 GLU A C 1
ATOM 804 O O . GLU A 1 102 ? -0.503 7.206 -10.768 1.00 86.75 102 GLU A O 1
ATOM 809 N N . GLN A 1 103 ? 0.270 5.603 -12.119 1.00 81.88 103 GLN A N 1
ATOM 810 C CA . GLN A 1 103 ? -0.615 4.580 -11.577 1.00 81.88 103 GLN A CA 1
ATOM 811 C C . GLN A 1 103 ? -0.324 4.304 -10.088 1.00 81.88 103 GLN A C 1
ATOM 813 O O . GLN A 1 103 ? -1.218 3.977 -9.304 1.00 81.88 103 GLN A O 1
ATOM 818 N N . ARG A 1 104 ? 0.943 4.375 -9.649 1.00 82.94 104 ARG A N 1
ATOM 819 C CA . ARG A 1 104 ? 1.308 4.252 -8.222 1.00 82.94 104 ARG A CA 1
ATOM 820 C C . ARG A 1 104 ? 0.792 5.436 -7.409 1.00 82.94 104 ARG A C 1
ATOM 822 O O . ARG A 1 104 ? 0.249 5.195 -6.333 1.00 82.94 104 ARG A O 1
ATOM 829 N N . GLN A 1 105 ? 0.929 6.659 -7.915 1.00 86.88 105 GLN A N 1
ATOM 830 C CA . GLN A 1 105 ? 0.433 7.868 -7.255 1.00 86.88 105 GLN A CA 1
ATOM 831 C C . GLN A 1 105 ? -1.084 7.815 -7.067 1.00 86.88 105 GLN A C 1
ATOM 833 O O . GLN A 1 105 ? -1.561 7.959 -5.940 1.00 86.88 105 GLN A O 1
ATOM 838 N N . THR A 1 106 ? -1.823 7.502 -8.134 1.00 84.94 106 THR A N 1
ATOM 839 C CA . THR A 1 106 ? -3.291 7.396 -8.114 1.00 84.94 106 THR A CA 1
ATOM 840 C C . THR A 1 106 ? -3.762 6.404 -7.051 1.00 84.94 106 THR A C 1
ATOM 842 O O . THR A 1 106 ? -4.522 6.755 -6.151 1.00 84.94 106 THR A O 1
ATOM 845 N N . ARG A 1 107 ? -3.191 5.194 -7.037 1.00 81.25 107 ARG A N 1
ATOM 846 C CA . ARG A 1 107 ? -3.518 4.180 -6.019 1.00 81.25 107 ARG A CA 1
ATOM 847 C C . ARG A 1 107 ? -3.164 4.605 -4.603 1.00 81.25 107 ARG A C 1
ATOM 849 O O . ARG A 1 107 ? -3.848 4.240 -3.648 1.00 81.25 107 ARG A O 1
ATOM 856 N N . GLN A 1 108 ? -2.047 5.308 -4.428 1.00 83.44 108 GLN A N 1
ATOM 857 C CA . GLN A 1 108 ? -1.647 5.764 -3.104 1.00 83.44 108 GLN A CA 1
ATOM 858 C C . GLN A 1 108 ? -2.628 6.809 -2.575 1.00 83.44 108 GLN A C 1
ATOM 860 O O . GLN A 1 108 ? -3.007 6.736 -1.405 1.00 83.44 108 GLN A O 1
ATOM 865 N N . LEU A 1 109 ? -3.103 7.699 -3.445 1.00 89.00 109 LEU A N 1
ATOM 866 C CA . LEU A 1 109 ? -4.157 8.652 -3.132 1.00 89.00 109 LEU A CA 1
ATOM 867 C C . LEU A 1 109 ? -5.477 7.944 -2.790 1.00 89.00 109 LEU A C 1
ATOM 869 O O . LEU A 1 109 ? -6.051 8.212 -1.739 1.00 89.00 109 LEU A O 1
ATOM 873 N N . GLU A 1 110 ? -5.934 7.000 -3.611 1.00 84.88 110 GLU A N 1
ATOM 874 C CA . GLU A 1 110 ? -7.162 6.225 -3.360 1.00 84.88 110 GLU A CA 1
ATOM 875 C C . GLU A 1 110 ? -7.107 5.454 -2.045 1.00 84.88 110 GLU A C 1
ATOM 877 O O . GLU A 1 110 ? -8.082 5.406 -1.291 1.00 84.88 110 GLU A O 1
ATOM 882 N N . LYS A 1 111 ? -5.941 4.885 -1.732 1.00 84.56 111 LYS A N 1
ATOM 883 C CA . LYS A 1 111 ? -5.708 4.205 -0.463 1.00 84.56 111 LYS A CA 1
ATOM 884 C C . LYS A 1 111 ? -5.771 5.165 0.718 1.00 84.56 111 LYS A C 1
ATOM 886 O O . LYS A 1 111 ? -6.273 4.781 1.770 1.00 84.56 111 LYS A O 1
ATOM 891 N N . LEU A 1 112 ? -5.239 6.379 0.582 1.00 88.75 112 LEU A N 1
ATOM 892 C CA . LEU A 1 112 ? -5.335 7.401 1.625 1.00 88.75 112 LEU A CA 1
ATOM 893 C C . LEU A 1 112 ? -6.784 7.850 1.824 1.00 88.75 112 LEU A C 1
ATOM 895 O O . LEU A 1 112 ? -7.237 7.887 2.966 1.00 88.75 112 LEU A O 1
ATOM 899 N N . LYS A 1 113 ? -7.521 8.092 0.734 1.00 90.31 113 LYS A N 1
ATOM 900 C CA . LYS A 1 113 ? -8.957 8.406 0.776 1.00 90.31 113 LYS A CA 1
ATOM 901 C C . LYS A 1 113 ? -9.744 7.307 1.488 1.00 90.31 113 LYS A C 1
ATOM 903 O O . LYS A 1 113 ? -10.463 7.590 2.434 1.00 90.31 113 LYS A O 1
ATOM 908 N N . LEU A 1 114 ? -9.507 6.046 1.121 1.00 88.31 114 LEU A N 1
ATOM 909 C 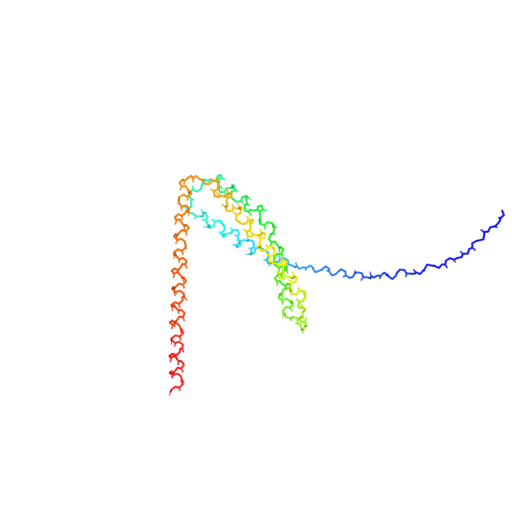CA . LEU A 1 114 ? -10.183 4.891 1.721 1.00 88.31 114 LEU A CA 1
ATOM 910 C C . LEU A 1 114 ? -9.927 4.813 3.226 1.00 88.31 114 LEU A C 1
ATOM 912 O O . LEU A 1 114 ? -10.843 4.626 4.016 1.00 88.31 114 LEU A O 1
ATOM 916 N N . LYS A 1 115 ? -8.671 4.990 3.645 1.00 89.12 115 LYS A N 1
ATOM 917 C CA . LYS A 1 115 ? -8.333 5.017 5.071 1.00 89.12 115 LYS A CA 1
ATOM 918 C C . LYS A 1 115 ? -9.036 6.150 5.812 1.00 89.12 115 LYS A C 1
ATOM 920 O O . LYS A 1 115 ? -9.443 5.935 6.947 1.00 89.12 115 LYS A O 1
ATOM 925 N N . ASN A 1 116 ? -9.131 7.333 5.206 1.00 92.00 116 ASN A N 1
ATOM 926 C CA . ASN A 1 116 ? -9.811 8.476 5.808 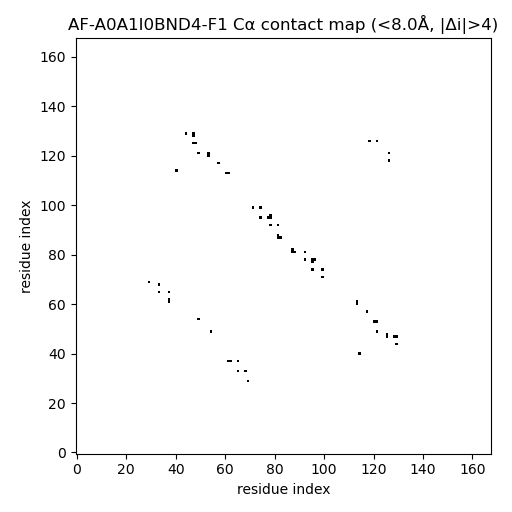1.00 92.00 116 ASN A CA 1
ATOM 927 C C . ASN A 1 116 ? -11.317 8.220 5.954 1.00 92.00 116 ASN A C 1
ATOM 929 O O . ASN A 1 116 ? -11.858 8.442 7.030 1.00 92.00 116 ASN A O 1
ATOM 933 N N . GLU A 1 117 ? -11.963 7.679 4.923 1.00 90.75 117 GLU A N 1
ATOM 934 C CA . GLU A 1 117 ? -13.379 7.300 4.970 1.00 90.75 117 GLU A CA 1
ATOM 935 C C . GLU A 1 117 ? -13.647 6.272 6.069 1.00 90.75 117 GLU A C 1
ATOM 937 O O . GLU A 1 117 ? -14.508 6.499 6.913 1.00 90.75 117 GLU A O 1
ATOM 942 N N . ILE A 1 118 ? -12.846 5.201 6.138 1.00 88.50 118 ILE A N 1
ATOM 943 C CA . ILE A 1 118 ? -12.981 4.200 7.204 1.00 88.50 118 ILE A CA 1
ATOM 944 C C . ILE A 1 118 ? -12.746 4.837 8.580 1.00 88.50 118 ILE A C 1
ATOM 946 O O . ILE A 1 118 ? -13.496 4.573 9.514 1.00 88.50 118 ILE A O 1
ATOM 950 N N . TYR A 1 119 ? -11.739 5.704 8.718 1.00 90.81 119 TYR A N 1
ATOM 951 C CA . TYR A 1 119 ? -11.477 6.415 9.970 1.00 90.81 119 TYR A CA 1
ATOM 952 C C . TYR A 1 119 ? -12.665 7.286 10.402 1.00 90.81 119 TYR A C 1
ATOM 954 O O . TYR A 1 119 ? -12.955 7.377 11.593 1.00 90.81 119 TYR A O 1
ATOM 962 N N . ASN A 1 120 ? -13.387 7.896 9.461 1.00 92.50 120 ASN A N 1
ATOM 963 C CA . ASN A 1 120 ? -14.563 8.712 9.759 1.00 92.50 120 ASN A CA 1
ATOM 964 C C . ASN A 1 120 ? -15.784 7.888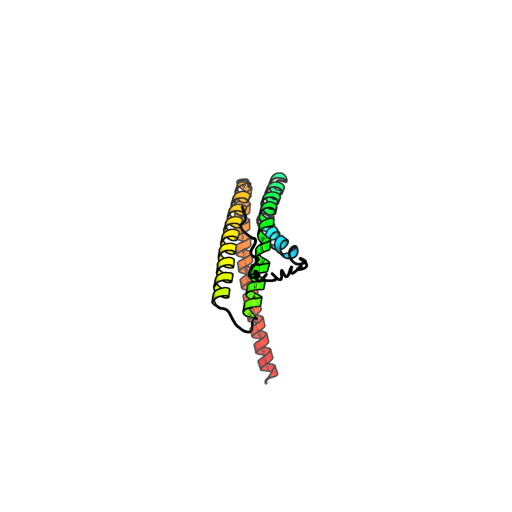 10.190 1.00 92.50 120 ASN A C 1
ATOM 966 O O . ASN A 1 120 ? -16.636 8.433 10.886 1.00 92.50 120 ASN A O 1
ATOM 970 N N . LEU A 1 121 ? -15.839 6.593 9.861 1.00 91.19 121 LEU A N 1
ATOM 971 C CA . LEU A 1 121 ? -16.863 5.669 10.366 1.00 91.19 121 LEU A CA 1
ATOM 972 C C . LEU A 1 121 ? -16.633 5.255 11.828 1.00 91.19 121 LEU A C 1
ATOM 974 O O . LEU A 1 121 ? -17.540 4.703 12.450 1.00 91.19 121 LEU A O 1
ATOM 978 N N . LEU A 1 122 ? -15.436 5.490 12.378 1.00 91.81 122 LEU A N 1
ATOM 979 C CA . LEU A 1 122 ? -15.087 5.100 13.744 1.00 91.81 122 LEU A CA 1
ATOM 980 C C . LEU A 1 122 ? -15.648 6.077 14.783 1.00 91.81 122 LEU A C 1
ATOM 982 O O . LEU A 1 122 ? -15.603 7.301 14.608 1.00 91.81 122 LEU A O 1
ATOM 986 N N . THR A 1 123 ? -16.071 5.534 15.923 1.00 93.44 123 THR A N 1
ATOM 987 C CA . THR A 1 123 ? -16.419 6.326 17.110 1.00 93.44 123 THR A CA 1
ATOM 988 C C . THR A 1 123 ? -15.169 6.986 17.718 1.00 93.44 123 THR A C 1
ATOM 990 O O . THR A 1 123 ? -14.047 6.531 17.470 1.00 93.44 123 THR A O 1
ATOM 993 N N . PRO A 1 124 ? -15.309 8.050 18.535 1.00 93.88 124 PRO A N 1
ATOM 994 C CA . PRO A 1 124 ? -14.167 8.687 19.199 1.00 93.88 124 PRO A CA 1
ATOM 995 C C . PRO A 1 124 ? -13.307 7.706 20.011 1.00 93.88 124 PRO A C 1
ATOM 997 O O . PRO A 1 124 ? -12.081 7.752 19.945 1.00 93.88 124 PRO A O 1
ATOM 1000 N N . GLU A 1 125 ? -13.939 6.764 20.711 1.00 91.06 125 GLU A N 1
ATOM 1001 C CA . GLU A 1 125 ? -13.248 5.727 21.486 1.00 91.06 125 GLU A CA 1
ATOM 1002 C C . GLU A 1 125 ? -12.455 4.769 20.584 1.00 91.06 125 GLU A C 1
ATOM 1004 O O . GLU A 1 125 ? -11.280 4.494 20.840 1.00 91.06 125 GLU A O 1
ATOM 1009 N N . GLN A 1 126 ? -13.057 4.320 19.476 1.00 92.06 126 GLN A N 1
ATOM 1010 C CA . GLN A 1 126 ? -12.393 3.469 18.484 1.00 92.06 126 GLN A CA 1
ATOM 1011 C C . GLN A 1 126 ? -11.209 4.189 17.816 1.00 92.06 126 GLN A C 1
ATOM 1013 O O . GLN A 1 126 ? -10.184 3.563 17.550 1.00 92.06 126 GLN A O 1
ATOM 1018 N N . 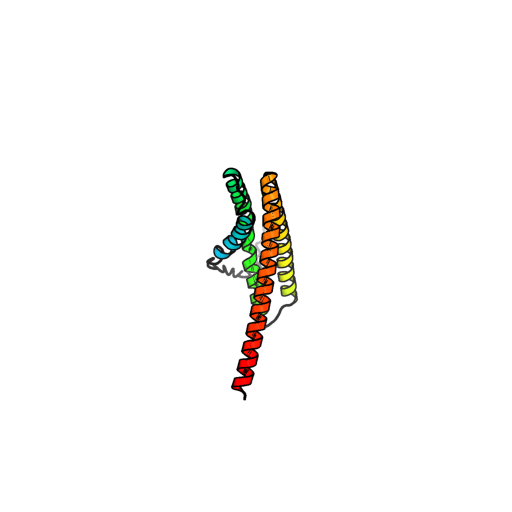LYS A 1 127 ? -11.307 5.503 17.571 1.00 93.12 127 LYS A N 1
ATOM 1019 C CA . LYS A 1 127 ? -10.202 6.312 17.023 1.00 93.12 127 LYS A CA 1
ATOM 1020 C C . LYS A 1 127 ? -9.004 6.346 17.969 1.00 93.12 127 LYS A C 1
ATOM 1022 O O . LYS A 1 127 ? -7.875 6.157 17.520 1.00 93.12 127 LYS A O 1
ATOM 1027 N N . THR A 1 128 ? -9.239 6.510 19.269 1.00 92.44 128 THR A N 1
ATOM 1028 C CA . THR A 1 128 ? -8.178 6.462 20.287 1.00 92.44 128 THR A CA 1
ATOM 1029 C C . THR A 1 128 ? -7.496 5.093 20.317 1.00 92.44 128 THR A C 1
ATOM 1031 O O . THR A 1 128 ? -6.267 5.011 20.265 1.00 92.44 128 THR A O 1
ATOM 1034 N N . GLN A 1 129 ? -8.278 4.006 20.310 1.00 89.88 129 GLN A N 1
ATOM 1035 C CA . GLN A 1 129 ? -7.743 2.639 20.240 1.00 89.88 129 GLN A CA 1
ATOM 1036 C C . GLN A 1 129 ? -6.940 2.394 18.956 1.00 89.88 129 GLN A C 1
ATOM 1038 O O . GLN A 1 129 ? -5.899 1.728 18.975 1.00 89.88 129 GLN A O 1
ATOM 1043 N N . PHE A 1 130 ? -7.406 2.944 17.836 1.00 91.12 130 PHE A N 1
ATOM 1044 C CA . PHE A 1 130 ? -6.744 2.821 16.546 1.00 91.12 130 PHE A CA 1
ATOM 1045 C C . PHE A 1 130 ? -5.368 3.495 16.547 1.00 91.12 130 PHE A C 1
ATOM 1047 O O . PHE A 1 130 ? -4.392 2.867 16.136 1.00 91.12 130 PHE A O 1
ATOM 1054 N N . THR A 1 131 ? -5.263 4.726 17.054 1.00 89.12 131 THR A N 1
ATOM 1055 C CA . THR A 1 131 ? -3.988 5.457 17.147 1.00 89.12 131 THR A CA 1
ATOM 1056 C C . THR A 1 131 ? -2.985 4.728 18.042 1.00 89.12 131 THR A C 1
ATOM 1058 O O . THR A 1 131 ? -1.860 4.479 17.610 1.00 89.12 131 THR A O 1
ATOM 1061 N N . ALA A 1 132 ? -3.410 4.261 19.221 1.00 89.94 132 ALA A N 1
ATOM 1062 C CA . ALA A 1 132 ? -2.552 3.465 20.105 1.00 89.94 132 ALA A CA 1
ATOM 1063 C C . ALA A 1 132 ? -2.067 2.166 19.426 1.00 89.94 132 ALA A C 1
ATOM 1065 O O . ALA A 1 132 ? -0.894 1.792 19.501 1.00 89.94 132 ALA A O 1
ATOM 1066 N N . SER A 1 133 ? -2.956 1.497 18.683 1.00 88.81 133 SER A N 1
ATOM 1067 C CA . SER A 1 133 ? -2.613 0.291 17.919 1.00 88.81 133 SER A CA 1
ATOM 1068 C C . SER A 1 133 ? -1.633 0.572 16.774 1.00 88.81 133 SER A C 1
ATOM 1070 O O . SER A 1 133 ? -0.846 -0.306 16.407 1.00 88.81 133 SER A O 1
ATOM 1072 N N . LEU A 1 134 ? -1.674 1.765 16.168 1.00 87.69 134 LEU A N 1
ATOM 1073 C CA . LEU A 1 134 ? -0.721 2.169 15.132 1.00 87.69 134 LEU A CA 1
ATOM 1074 C C . LEU A 1 134 ? 0.686 2.349 15.706 1.00 87.69 134 LEU A C 1
ATOM 1076 O O . LEU A 1 134 ? 1.626 1.777 15.151 1.00 87.69 134 LEU A O 1
ATOM 1080 N N . GLU A 1 135 ? 0.816 3.059 16.826 1.00 88.81 135 GLU A N 1
ATOM 1081 C CA . GLU A 1 135 ? 2.098 3.275 17.511 1.00 88.81 135 GLU A CA 1
ATOM 1082 C C . GLU A 1 135 ? 2.728 1.949 17.950 1.00 88.81 135 GLU A C 1
ATOM 1084 O O . GLU A 1 135 ? 3.902 1.679 17.681 1.00 88.81 135 GLU A O 1
ATOM 1089 N N . GLN A 1 136 ? 1.928 1.052 18.534 1.00 89.44 136 GLN A N 1
ATOM 1090 C CA . GLN A 1 136 ? 2.395 -0.277 18.930 1.00 89.44 136 GLN A CA 1
ATOM 1091 C C . GLN A 1 136 ? 2.857 -1.113 17.725 1.00 89.44 136 GLN A C 1
ATOM 1093 O O . GLN A 1 136 ? 3.848 -1.847 17.785 1.00 89.44 136 GLN A O 1
ATOM 1098 N N . ARG A 1 137 ? 2.144 -1.030 16.596 1.00 87.94 137 ARG A N 1
ATOM 1099 C CA . ARG A 1 137 ? 2.547 -1.726 15.365 1.00 87.94 137 ARG A CA 1
ATOM 1100 C C . ARG A 1 137 ? 3.836 -1.149 14.793 1.00 87.94 137 ARG A C 1
ATOM 1102 O O . ARG A 1 137 ? 4.625 -1.904 14.223 1.00 87.94 137 ARG A O 1
ATOM 1109 N N . GLU A 1 138 ? 4.050 0.154 14.905 1.00 88.25 138 GLU A N 1
ATOM 1110 C CA . GLU A 1 138 ? 5.277 0.806 14.459 1.00 88.25 138 GLU A CA 1
ATOM 1111 C C . GLU A 1 138 ? 6.480 0.397 15.311 1.00 88.25 138 GLU A C 1
ATOM 1113 O O . GLU A 1 138 ? 7.479 -0.067 14.751 1.00 88.25 138 GLU A O 1
ATOM 1118 N N . SER A 1 139 ? 6.353 0.442 16.639 1.00 91.00 139 SER A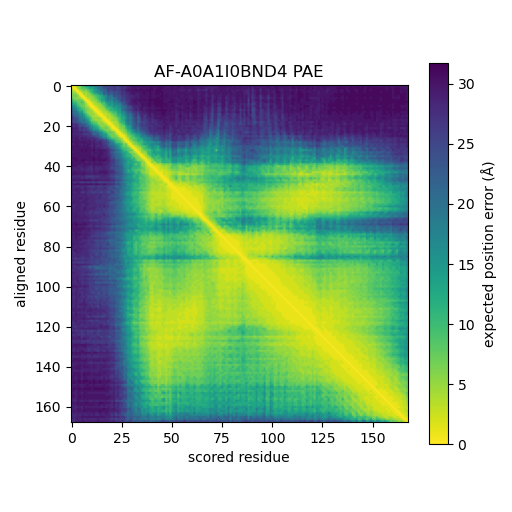 N 1
ATOM 1119 C CA . SER A 1 139 ? 7.415 0.028 17.561 1.00 91.00 139 SER A CA 1
ATOM 1120 C C . SER A 1 139 ? 7.799 -1.439 17.359 1.00 91.00 139 SER A C 1
ATOM 1122 O O . SER A 1 139 ? 8.973 -1.747 17.139 1.00 91.00 139 SER A O 1
ATOM 1124 N N . LYS A 1 140 ? 6.812 -2.342 17.275 1.00 91.38 140 LYS A N 1
ATOM 1125 C CA . LYS A 1 140 ? 7.043 -3.765 16.981 1.00 91.38 140 LYS A CA 1
ATOM 1126 C C . LYS A 1 140 ? 7.735 -3.970 15.633 1.00 91.38 140 LYS A C 1
ATOM 1128 O O . LYS A 1 140 ? 8.605 -4.826 15.497 1.00 91.38 140 LYS A O 1
ATOM 1133 N N . ARG A 1 141 ? 7.372 -3.194 14.606 1.00 89.75 141 ARG A N 1
ATOM 1134 C CA . ARG A 1 141 ? 8.042 -3.268 13.295 1.00 89.75 141 ARG A CA 1
ATOM 1135 C C . ARG A 1 141 ? 9.477 -2.758 13.348 1.00 89.75 141 ARG A C 1
ATOM 1137 O O . ARG A 1 141 ? 10.282 -3.263 12.568 1.00 89.75 141 ARG A O 1
ATOM 1144 N N . SER A 1 142 ? 9.787 -1.779 14.195 1.00 92.00 142 SER A N 1
ATOM 1145 C CA . SER A 1 142 ? 11.164 -1.331 14.417 1.00 92.00 142 SER A CA 1
ATOM 1146 C C . SER A 1 142 ? 11.983 -2.424 15.096 1.00 92.00 142 SER A C 1
ATOM 1148 O O . SER A 1 142 ? 12.983 -2.857 14.533 1.00 92.00 142 SER A O 1
ATOM 1150 N N . GLN A 1 143 ? 11.485 -2.972 16.207 1.00 92.88 143 GLN A N 1
ATOM 1151 C CA . GLN A 1 143 ? 12.139 -4.061 16.942 1.00 92.88 143 GLN A CA 1
ATOM 1152 C C . GLN A 1 143 ? 12.436 -5.261 16.035 1.00 92.88 143 GLN A C 1
ATOM 1154 O O . GLN A 1 143 ? 13.582 -5.676 15.907 1.00 92.88 143 GLN A O 1
ATOM 1159 N N . LEU A 1 144 ? 11.439 -5.731 15.276 1.00 93.44 144 LEU A N 1
ATOM 1160 C CA . LEU A 1 144 ? 11.621 -6.828 14.317 1.00 93.44 144 LEU A CA 1
ATOM 1161 C C . LEU A 1 144 ? 12.654 -6.513 13.225 1.00 93.44 144 LEU A C 1
ATOM 1163 O O . LEU A 1 144 ? 13.288 -7.419 12.685 1.00 93.44 144 LEU A O 1
ATOM 1167 N N . LYS A 1 145 ? 12.801 -5.247 12.814 1.00 92.00 145 LYS A N 1
ATOM 1168 C CA . LYS A 1 145 ? 13.843 -4.871 11.847 1.00 92.00 145 LYS A CA 1
ATOM 1169 C C . LYS A 1 145 ? 15.225 -4.957 12.476 1.00 92.00 145 LYS A C 1
ATOM 1171 O O . LYS A 1 145 ? 16.139 -5.404 11.784 1.00 92.00 145 LYS A O 1
ATOM 1176 N N . ASP A 1 146 ? 15.364 -4.540 13.726 1.00 93.19 146 ASP A N 1
ATOM 1177 C CA . ASP A 1 146 ? 16.636 -4.540 14.441 1.00 93.19 146 ASP A CA 1
ATOM 1178 C C . ASP A 1 146 ? 17.058 -5.966 14.807 1.00 93.19 146 ASP A C 1
ATOM 1180 O O . ASP A 1 146 ? 18.165 -6.367 14.458 1.00 93.19 146 ASP A O 1
ATOM 1184 N N . GLU A 1 147 ? 16.142 -6.804 15.296 1.00 92.56 147 GLU A N 1
ATOM 1185 C CA . GLU A 1 147 ? 16.370 -8.248 15.478 1.00 92.56 147 GLU A CA 1
ATOM 1186 C C . GLU A 1 147 ? 16.830 -8.921 14.175 1.00 92.56 147 GLU A C 1
ATOM 1188 O O . GLU A 1 147 ? 17.819 -9.652 14.137 1.00 92.56 147 GLU A O 1
ATOM 1193 N N . ARG A 1 148 ? 16.163 -8.622 13.050 1.00 92.56 148 ARG A N 1
ATOM 1194 C CA . ARG A 1 148 ? 16.555 -9.146 11.728 1.00 92.56 148 ARG A CA 1
ATOM 1195 C C . ARG A 1 148 ? 17.879 -8.590 11.210 1.00 92.56 148 ARG A C 1
ATOM 1197 O O . ARG A 1 148 ? 18.419 -9.152 10.250 1.00 92.56 148 ARG A O 1
ATOM 1204 N N . ARG A 1 149 ? 18.346 -7.449 11.719 1.00 91.25 149 ARG A N 1
ATOM 1205 C CA . ARG A 1 149 ? 19.660 -6.883 11.388 1.00 91.25 149 ARG A CA 1
ATOM 1206 C C . ARG A 1 149 ? 20.739 -7.560 12.217 1.00 91.25 149 ARG A C 1
ATOM 1208 O O . ARG A 1 149 ? 21.737 -7.960 11.628 1.00 91.25 149 ARG A O 1
ATOM 1215 N N . GLU A 1 150 ? 20.513 -7.739 13.513 1.00 88.75 150 GLU A N 1
ATOM 1216 C CA . GLU A 1 150 ? 21.441 -8.442 14.403 1.00 88.75 150 GLU A CA 1
ATOM 1217 C C . GLU A 1 150 ? 21.608 -9.904 13.989 1.00 88.75 150 GLU A C 1
ATOM 1219 O O . GLU A 1 150 ? 22.722 -10.309 13.669 1.00 88.75 150 GLU A O 1
ATOM 1224 N N . GLY A 1 151 ? 20.516 -10.644 13.765 1.00 91.12 151 GLY A N 1
ATOM 1225 C CA . GLY A 1 151 ? 20.612 -12.030 13.289 1.00 91.12 151 GLY A CA 1
ATOM 1226 C C . GLY A 1 151 ? 21.373 -12.174 11.959 1.00 91.12 151 GLY A C 1
ATOM 1227 O O . GLY A 1 151 ? 22.084 -13.153 11.744 1.00 91.12 151 GLY A O 1
ATOM 1228 N N . ARG A 1 152 ? 21.308 -11.168 11.070 1.00 91.19 152 ARG A N 1
ATOM 1229 C CA . ARG A 1 152 ? 22.116 -11.142 9.835 1.00 91.19 152 ARG A CA 1
ATOM 1230 C C . ARG A 1 152 ? 23.596 -10.854 10.087 1.00 91.19 152 ARG A C 1
ATOM 1232 O O . ARG A 1 152 ? 24.427 -11.318 9.309 1.00 91.19 152 ARG A O 1
ATOM 1239 N N . LYS A 1 153 ? 23.940 -10.061 11.105 1.00 89.75 153 LYS A N 1
ATOM 1240 C CA . LYS A 1 153 ? 25.337 -9.814 11.493 1.00 89.75 153 LYS A CA 1
ATOM 1241 C C . LYS A 1 153 ? 25.944 -11.064 12.115 1.00 89.75 153 LYS A C 1
ATOM 1243 O O . LYS A 1 153 ? 27.055 -11.421 11.737 1.00 89.75 153 LYS A O 1
ATOM 1248 N N . ASP A 1 154 ? 25.204 -11.744 12.981 1.00 87.62 154 ASP A N 1
ATOM 1249 C CA . ASP A 1 154 ? 25.662 -12.974 13.631 1.00 87.62 154 ASP A CA 1
ATOM 1250 C C . ASP A 1 154 ? 25.873 -14.091 12.613 1.00 87.62 154 ASP A C 1
ATOM 1252 O O . ASP A 1 154 ? 26.924 -14.728 12.599 1.00 87.62 154 ASP A O 1
ATOM 1256 N N . GLN A 1 155 ? 24.947 -14.242 11.661 1.00 86.62 155 GLN A N 1
ATOM 1257 C CA . GLN A 1 155 ? 25.121 -15.179 10.552 1.00 86.62 155 GLN A CA 1
ATOM 1258 C C . GLN A 1 155 ? 26.393 -14.876 9.741 1.00 86.62 155 GLN A C 1
ATOM 1260 O O . GLN A 1 155 ? 27.188 -15.773 9.483 1.00 86.62 155 GLN A O 1
ATOM 1265 N N . ARG A 1 156 ? 26.646 -13.601 9.412 1.00 89.06 156 ARG A N 1
ATOM 1266 C CA . ARG A 1 156 ? 27.865 -13.187 8.693 1.00 89.06 156 ARG A CA 1
ATOM 1267 C C . ARG A 1 156 ? 29.150 -13.430 9.487 1.00 89.06 156 ARG A C 1
ATOM 1269 O O . ARG A 1 156 ? 30.177 -13.714 8.875 1.00 89.06 156 ARG A O 1
ATOM 1276 N N . ARG A 1 157 ? 29.121 -13.272 10.815 1.00 88.50 157 ARG A N 1
ATOM 1277 C CA . ARG A 1 157 ? 30.267 -13.560 11.694 1.00 88.50 157 ARG A CA 1
ATOM 1278 C C . ARG A 1 157 ? 30.578 -15.054 11.688 1.00 88.50 157 ARG A C 1
ATOM 1280 O O . ARG A 1 157 ? 31.705 -15.419 11.367 1.00 88.50 157 ARG A O 1
ATOM 1287 N N . ASN A 1 158 ? 29.564 -15.891 11.899 1.00 86.06 158 ASN A N 1
ATOM 1288 C CA . ASN A 1 158 ? 29.707 -17.348 11.878 1.00 86.06 158 ASN A CA 1
ATOM 1289 C C . ASN A 1 158 ? 30.194 -17.860 10.513 1.00 86.06 158 ASN A C 1
ATOM 1291 O O . ASN A 1 158 ? 31.084 -18.704 10.451 1.00 86.06 158 ASN A O 1
ATOM 1295 N N . ASP A 1 159 ? 29.664 -17.322 9.410 1.00 89.69 159 ASP A N 1
ATOM 1296 C CA . ASP A 1 159 ? 30.114 -17.682 8.059 1.00 89.69 159 ASP A CA 1
ATOM 1297 C C . ASP A 1 159 ? 31.586 -17.301 7.824 1.00 89.69 159 ASP A C 1
ATOM 1299 O O . ASP A 1 159 ? 32.312 -18.015 7.130 1.00 89.69 159 ASP A O 1
ATOM 1303 N N . LYS A 1 160 ? 32.053 -16.184 8.400 1.00 88.75 160 LYS A N 1
ATOM 1304 C CA . LYS A 1 160 ? 33.454 -15.752 8.300 1.00 88.75 160 LYS A CA 1
ATOM 1305 C C . LYS A 1 160 ? 34.389 -16.657 9.107 1.00 88.75 160 LYS A C 1
ATOM 1307 O O . LYS A 1 160 ? 35.454 -16.999 8.599 1.00 88.75 160 LYS A O 1
ATOM 1312 N N . GLU A 1 161 ? 33.992 -17.047 10.317 1.00 83.44 161 GLU A N 1
ATOM 1313 C CA . GLU A 1 161 ? 34.747 -17.985 11.161 1.00 83.44 161 GLU A CA 1
ATOM 1314 C C . GLU A 1 161 ? 34.856 -19.368 10.511 1.00 83.44 161 GLU A C 1
ATOM 1316 O O . GLU A 1 161 ? 35.952 -19.918 10.433 1.00 83.44 161 GLU A O 1
ATOM 1321 N N . ARG A 1 162 ? 33.760 -19.886 9.936 1.00 86.19 162 ARG A N 1
ATOM 1322 C CA . ARG A 1 162 ? 33.779 -21.144 9.168 1.00 86.19 162 ARG A CA 1
ATOM 1323 C C . ARG A 1 162 ? 34.784 -21.102 8.020 1.00 86.19 162 ARG A C 1
ATOM 1325 O O . ARG A 1 162 ? 35.625 -21.985 7.919 1.00 86.19 162 ARG A O 1
ATOM 1332 N N . ARG A 1 163 ? 34.767 -20.032 7.216 1.00 85.44 163 ARG A N 1
ATOM 1333 C CA . ARG A 1 163 ? 35.721 -19.853 6.105 1.00 85.44 163 ARG A CA 1
ATOM 1334 C C . ARG A 1 163 ? 37.177 -19.748 6.560 1.00 85.44 163 ARG A C 1
ATOM 1336 O O . ARG A 1 163 ? 38.061 -20.112 5.796 1.00 85.44 163 ARG A O 1
ATOM 1343 N N . HIS A 1 164 ? 37.444 -19.199 7.748 1.00 84.00 164 HIS A N 1
ATOM 1344 C CA . HIS A 1 164 ? 38.807 -19.149 8.294 1.00 84.00 164 HIS A CA 1
ATOM 1345 C C . HIS A 1 164 ? 39.291 -20.530 8.749 1.00 84.00 164 HIS A C 1
ATOM 1347 O O . HIS A 1 164 ? 40.439 -20.872 8.479 1.00 84.00 164 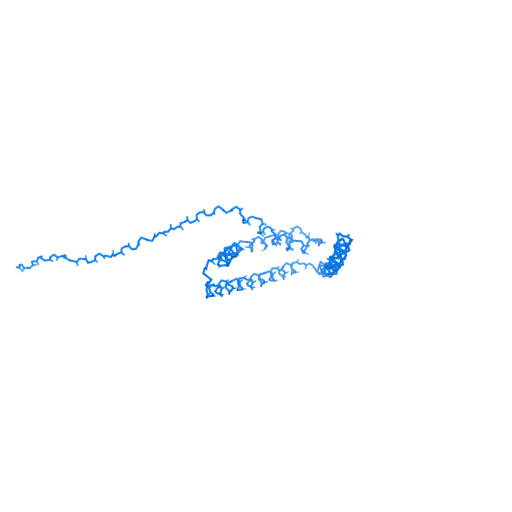HIS A O 1
ATOM 1353 N N . ASN A 1 165 ? 38.424 -21.333 9.371 1.00 76.94 165 ASN A N 1
ATOM 1354 C CA . ASN A 1 165 ? 38.773 -22.687 9.808 1.00 76.94 165 ASN A CA 1
ATOM 1355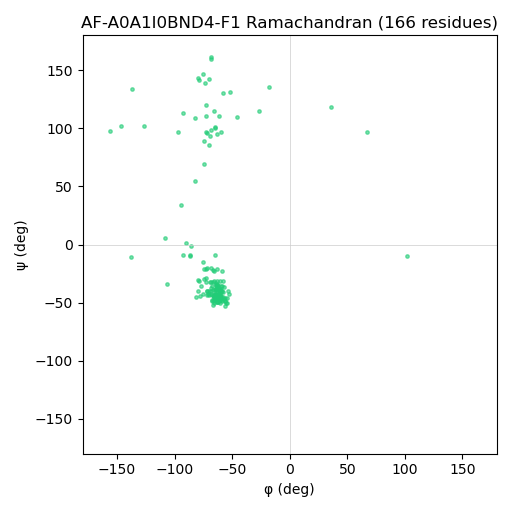 C C . ASN A 1 165 ? 38.868 -23.698 8.655 1.00 76.94 165 ASN A C 1
ATOM 1357 O O . ASN A 1 165 ? 39.625 -24.649 8.766 1.00 76.94 165 ASN A O 1
ATOM 1361 N N . GLU A 1 166 ? 38.119 -23.520 7.563 1.00 75.62 166 GLU A N 1
ATOM 1362 C CA . GLU A 1 166 ? 38.200 -24.398 6.379 1.00 75.62 166 GLU A CA 1
ATOM 1363 C C . GLU A 1 166 ? 39.462 -24.158 5.527 1.00 75.62 166 GLU A C 1
ATOM 1365 O O . GLU A 1 166 ? 39.855 -25.035 4.764 1.00 75.62 166 GLU A O 1
ATOM 1370 N N . ASN A 1 167 ? 40.095 -22.986 5.657 1.00 71.69 167 ASN A N 1
ATOM 1371 C CA . ASN A 1 167 ? 41.287 -22.586 4.897 1.00 71.69 167 ASN A CA 1
ATOM 1372 C C . ASN A 1 167 ? 42.585 -22.551 5.737 1.00 71.69 167 ASN A C 1
ATOM 1374 O O . ASN A 1 167 ? 43.603 -22.079 5.224 1.00 71.69 167 ASN A O 1
ATOM 1378 N N . SER A 1 168 ? 42.548 -22.989 7.003 1.00 63.78 168 SER A N 1
ATOM 1379 C CA . SER A 1 168 ? 43.729 -23.150 7.879 1.00 63.78 168 SER A CA 1
ATOM 1380 C C . SER A 1 168 ? 44.078 -24.623 8.038 1.00 63.78 168 SER A C 1
ATOM 1382 O O . SER A 1 168 ? 45.288 -24.927 8.074 1.00 63.78 168 SER A O 1
#

pLDDT: mean 76.53, std 17.66, range [37.38, 93.94]

Foldseek 3Di:
DDDDDDDDDDPDDPPDPPPPPPPPPPPPDLVVVLVVVLVVLVVLLPPFPDDPVLVVVLNVLSVVVSVPPPVQVVLVVVLVCLVPDPDRDVVVNVVSVVVNVVVVVVVVVSVVVSSVVSLVVDDPVSNVVSVVVVVVVVVVVVVVVVVVVVVVVVVVVVVVVVVVVVVD

Secondary structure (DSSP, 8-state):
----------------------------SSHHHHHHHHHHHHHHHBTB---HHHHHHHHHHHHHHHGGGTHHHHHHHHHHHHHTSSS--HHHHHHHHHHHHHHHHHHHHHHHHHHHHHHHHS-HHHHHHHHHHHHHHHHHHHHHHHHHHHHHHHHHHHHHHHHHHHT-

Solvent-accessible surface area (backbone atoms only — not comparable to full-atom values): 10336 Å² total; per-residue (Å²): 134,88,86,81,90,80,82,87,85,80,84,77,78,80,76,75,80,78,80,76,79,78,78,82,68,83,79,87,66,60,73,74,53,57,52,57,58,53,54,55,56,55,57,68,59,56,89,57,94,66,52,72,68,55,52,51,53,49,51,50,61,51,56,69,62,53,74,76,58,70,70,56,60,58,56,51,52,52,51,53,52,46,72,72,39,97,71,75,57,67,67,62,50,51,52,54,51,49,55,51,49,54,55,49,52,53,51,52,50,52,52,49,51,50,52,50,55,53,56,68,73,46,52,76,70,52,48,53,54,48,53,55,51,49,54,53,52,49,52,52,52,50,53,55,50,51,54,59,47,50,56,52,49,52,51,52,49,54,55,51,52,51,57,52,65,77,74,107

Mean predicted aligned error: 13.87 Å

Nearest PDB structures (foldseek):
  3itf-assembly1_B  TM=8.436E-01  e=2.151E-05  Escherichia coli str. K-12 substr. MG1655

Radius of gyration: 29.08 Å; Cα contacts (8 Å, |Δi|>4): 32; chains: 1; bounding box: 72×36×100 Å

Sequence (168 aa):
MNRLVKFALIPTILTTLTFSVLAETDNMGVDRQIHKHQVKIDRMFAGLNLTEEQKQAISALIQERATQQNQQLDTRKAIESLALSNNFDEAKAKELIQAQAEQRQTRQLEKLKLKNEIYNLLTPEQKTQFTASLEQRESKRSQLKDERREGRKDQRRNDKERRHNENS

Organism: NCBI:txid1123402